Protein AF-0000000074260547 (afdb_homodimer)

Secondary structure (DSSP, 8-state):
--------SS-HHHHHHHTT-S---HHHHHHHHHHHHHHHHHIIIIIHHHHHHSSSHHHHHHHHH--/--------SS-HHHHHHHTT-S---HHHHHHHHHHHHHHHHHIIIIIHHHHHHSSSHHHHHHHHH--

Organism: NCBI:txid2743089

Solvent-accessible surface area (backbone atoms only — not comparable to full-atom values): 7502 Å² total; per-residue (Å²): 126,82,84,72,56,94,52,24,63,53,51,73,66,54,38,33,43,47,59,64,74,46,95,68,53,71,66,56,49,50,50,51,51,52,53,43,50,50,26,41,50,42,32,41,75,51,50,43,61,24,28,57,60,38,95,51,53,41,59,53,42,33,64,44,64,43,131,125,81,83,74,57,95,51,25,61,55,49,70,66,53,37,33,43,48,58,63,74,46,95,68,53,72,66,56,50,50,51,52,50,52,52,41,49,51,26,42,50,43,33,42,74,52,50,42,61,25,29,58,61,37,94,51,52,40,59,53,41,32,64,44,65,42,130

Structure (mmCIF, N/CA/C/O backbone):
data_AF-0000000074260547-model_v1
#
loop_
_entity.id
_entity.type
_entity.pdbx_description
1 polymer 'Uncharacterized protein'
#
loop_
_atom_site.group_PDB
_atom_site.id
_atom_site.type_symbol
_atom_site.label_atom_id
_atom_site.label_alt_id
_atom_site.label_comp_id
_atom_site.label_asym_id
_atom_site.label_entity_id
_atom_site.label_seq_id
_atom_site.pdbx_PDB_ins_code
_atom_site.Cartn_x
_atom_site.Cartn_y
_atom_site.Cartn_z
_atom_site.occupancy
_atom_site.B_iso_or_equiv
_atom_site.auth_seq_id
_atom_site.auth_comp_id
_atom_site.auth_asym_id
_atom_site.auth_atom_id
_atom_site.pdbx_PDB_model_num
ATOM 1 N N . MET A 1 1 ? 23.359 2.432 -2.756 1 27.8 1 MET A N 1
ATOM 2 C CA . MET A 1 1 ? 22.141 1.619 -2.734 1 27.8 1 MET A CA 1
ATOM 3 C C . MET A 1 1 ? 20.953 2.43 -2.225 1 27.8 1 MET A C 1
ATOM 5 O O . MET A 1 1 ? 21.031 3.062 -1.172 1 27.8 1 MET A O 1
ATOM 9 N N . SER A 1 2 ? 20.188 3.131 -2.943 1 34.62 2 SER A N 1
ATOM 10 C CA . SER A 1 2 ? 19.375 4.293 -2.6 1 34.62 2 SER A CA 1
ATOM 11 C C . SER A 1 2 ? 18.531 4.031 -1.361 1 34.62 2 SER A C 1
ATOM 13 O O . SER A 1 2 ? 18.094 2.896 -1.126 1 34.62 2 SER A O 1
ATOM 15 N N . GLU A 1 3 ? 18.703 4.426 -0.213 1 36.41 3 GLU A N 1
ATOM 16 C CA . GLU A 1 3 ? 18.172 4.246 1.134 1 36.41 3 GLU A CA 1
ATOM 17 C C . GLU A 1 3 ? 16.656 4.07 1.108 1 36.41 3 GLU A C 1
ATOM 19 O O . GLU A 1 3 ? 15.938 4.637 1.942 1 36.41 3 GLU A O 1
ATOM 24 N N . ASP A 1 4 ? 16.141 3.887 -0.03 1 39.78 4 ASP A N 1
ATOM 25 C CA . ASP A 1 4 ? 14.703 3.959 -0.327 1 39.78 4 ASP A CA 1
ATOM 26 C C . ASP A 1 4 ? 13.93 2.885 0.433 1 39.78 4 ASP A C 1
ATOM 28 O O . ASP A 1 4 ? 13.992 1.704 0.084 1 39.78 4 ASP A O 1
ATOM 32 N N . GLY A 1 5 ? 14.047 2.889 1.706 1 43.25 5 GLY A N 1
ATOM 33 C CA . GLY A 1 5 ? 13.398 1.969 2.625 1 43.25 5 GLY A CA 1
ATOM 34 C C . GLY A 1 5 ? 12.055 1.472 2.121 1 43.25 5 GLY A C 1
ATOM 35 O O . GLY A 1 5 ? 11.555 1.949 1.101 1 43.25 5 GLY A O 1
ATOM 36 N N . PRO A 1 6 ? 11.688 0.246 2.717 1 50.81 6 PRO A N 1
ATOM 37 C CA . PRO A 1 6 ? 10.422 -0.335 2.283 1 50.81 6 PRO A CA 1
ATOM 38 C C . PRO A 1 6 ? 9.305 0.704 2.164 1 50.81 6 PRO A C 1
ATOM 40 O O . PRO A 1 6 ? 9.125 1.528 3.064 1 50.81 6 PRO A O 1
ATOM 43 N N . ARG A 1 7 ? 8.969 1.229 1.04 1 63.44 7 ARG A N 1
ATOM 44 C CA . ARG A 1 7 ? 7.844 2.123 0.786 1 63.44 7 ARG A CA 1
ATOM 45 C C . ARG A 1 7 ? 6.527 1.354 0.763 1 63.44 7 ARG A C 1
ATOM 47 O O . ARG A 1 7 ? 6.484 0.203 0.323 1 63.44 7 ARG A O 1
ATOM 54 N N . GLY A 1 8 ? 5.664 1.53 1.827 1 81.81 8 GLY A N 1
ATOM 55 C CA . GLY A 1 8 ? 4.277 1.117 1.679 1 81.81 8 GLY A CA 1
ATOM 56 C C . GLY A 1 8 ? 3.51 1.958 0.676 1 81.81 8 GLY A C 1
ATOM 57 O O . GLY A 1 8 ? 3.982 2.193 -0.437 1 81.81 8 GLY A O 1
ATOM 58 N N . LEU A 1 9 ? 2.309 2.281 1.161 1 89.75 9 LEU A N 1
ATOM 59 C CA . LEU A 1 9 ? 1.495 3.145 0.314 1 89.75 9 LEU A CA 1
ATOM 60 C C . LEU A 1 9 ? 2.061 4.562 0.278 1 89.75 9 LEU A C 1
ATOM 62 O O . LEU A 1 9 ? 1.746 5.336 -0.626 1 89.75 9 LEU A O 1
ATOM 66 N N . MET A 1 10 ? 2.883 4.848 1.331 1 92.44 10 MET A N 1
ATOM 67 C CA . MET A 1 10 ? 3.391 6.215 1.39 1 92.44 10 MET A CA 1
ATOM 68 C C . MET A 1 10 ? 4.762 6.258 2.055 1 92.44 10 MET A C 1
ATOM 70 O O . MET A 1 10 ? 5.18 5.289 2.689 1 92.44 10 MET A O 1
ATOM 74 N N . THR A 1 11 ? 5.461 7.352 1.806 1 90.62 11 THR A N 1
ATOM 75 C CA . THR A 1 11 ? 6.742 7.59 2.463 1 90.62 11 THR A CA 1
ATOM 76 C C . THR A 1 11 ? 6.535 8.141 3.869 1 90.62 11 THR A C 1
ATOM 78 O O . THR A 1 11 ? 5.426 8.547 4.227 1 90.62 11 THR A O 1
ATOM 81 N N . ASP A 1 12 ? 7.574 8.164 4.625 1 90.94 12 ASP A N 1
ATOM 82 C CA . ASP A 1 12 ? 7.48 8.734 5.965 1 90.94 12 ASP A CA 1
ATOM 83 C C . ASP A 1 12 ? 7.082 10.203 5.914 1 90.94 12 ASP A C 1
ATOM 85 O O . ASP A 1 12 ? 6.293 10.672 6.738 1 90.94 12 ASP A O 1
ATOM 89 N N . ARG A 1 13 ? 7.609 10.914 5.016 1 93 13 ARG A N 1
ATOM 90 C CA . ARG A 1 13 ? 7.293 12.328 4.879 1 93 13 ARG A CA 1
ATOM 91 C C . ARG A 1 13 ? 5.82 12.531 4.539 1 93 13 ARG A C 1
ATOM 93 O O . ARG A 1 13 ? 5.168 13.422 5.094 1 93 13 ARG A O 1
ATOM 100 N N . GLU A 1 14 ? 5.328 11.773 3.703 1 95.44 14 GLU A N 1
ATOM 101 C CA . GLU A 1 14 ? 3.914 11.859 3.348 1 95.44 14 GLU A CA 1
ATOM 102 C C . GLU A 1 14 ? 3.023 11.531 4.543 1 95.44 14 GLU A C 1
ATOM 104 O O . GLU A 1 14 ? 1.973 12.148 4.727 1 95.44 14 GLU A O 1
ATOM 109 N N . MET A 1 15 ? 3.449 10.617 5.348 1 96.44 15 MET A N 1
ATOM 110 C CA . MET A 1 15 ? 2.715 10.297 6.57 1 96.44 15 MET A CA 1
ATOM 111 C C . MET A 1 15 ? 2.684 11.5 7.516 1 96.44 15 MET A C 1
ATOM 113 O O . MET A 1 15 ? 1.632 11.844 8.055 1 96.44 15 MET A O 1
ATOM 117 N N . GLU A 1 16 ? 3.809 12.062 7.648 1 97.38 16 GLU A N 1
ATOM 118 C CA . GLU A 1 16 ? 3.891 13.258 8.492 1 97.38 16 GLU A CA 1
ATOM 119 C C . GLU A 1 16 ? 2.949 14.352 8 1 97.38 16 GLU A C 1
ATOM 121 O O . GLU A 1 16 ? 2.303 15.023 8.797 1 97.38 16 GLU A O 1
ATOM 126 N N . ILE A 1 17 ? 2.949 14.516 6.754 1 97.81 17 ILE A N 1
ATOM 127 C CA . ILE A 1 17 ? 2.131 15.555 6.137 1 97.81 17 ILE A CA 1
ATOM 128 C C . ILE A 1 17 ? 0.653 15.258 6.379 1 97.81 17 ILE A C 1
ATOM 130 O O . ILE A 1 17 ? -0.101 16.141 6.809 1 97.81 17 ILE A O 1
ATOM 134 N N . LEU A 1 18 ? 0.202 14.125 6.215 1 98 18 LEU A N 1
ATOM 135 C CA . LEU A 1 18 ? -1.2 13.758 6.395 1 98 18 LEU A CA 1
ATOM 136 C C . LEU A 1 18 ? -1.608 13.867 7.859 1 98 18 LEU A C 1
ATOM 138 O O . 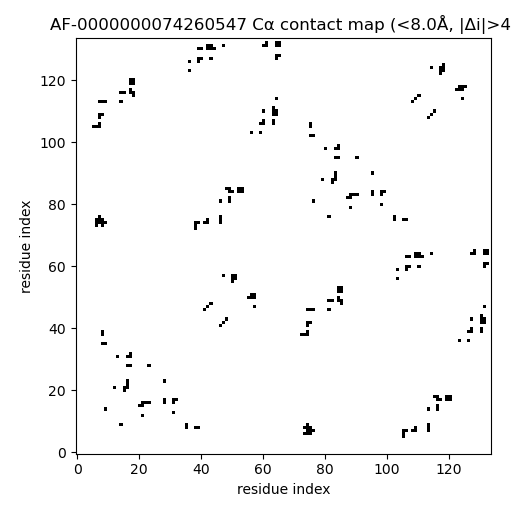LEU A 1 18 ? -2.758 14.195 8.164 1 98 18 LEU A O 1
ATOM 142 N N . LEU A 1 19 ? -0.678 13.641 8.727 1 98.25 19 LEU A N 1
ATOM 143 C CA . LEU A 1 19 ? -0.935 13.68 10.164 1 98.25 19 LEU A CA 1
ATOM 144 C C . LEU A 1 19 ? -0.949 15.117 10.672 1 98.25 19 LEU A C 1
ATOM 146 O O . LEU A 1 19 ? -1.277 15.367 11.836 1 98.25 19 LEU A O 1
ATOM 150 N N . GLY A 1 20 ? -0.556 15.984 9.789 1 97.62 20 GLY A N 1
ATOM 151 C CA . GLY A 1 20 ? -0.474 17.375 10.195 1 97.62 20 GLY A CA 1
ATOM 152 C C . GLY A 1 20 ? 0.785 17.703 10.984 1 97.62 20 GLY A C 1
ATOM 153 O O . GLY A 1 20 ? 0.826 18.688 11.727 1 97.62 20 GLY A O 1
ATOM 154 N N . GLU A 1 21 ? 1.801 16.891 10.891 1 97.62 21 GLU A N 1
ATOM 155 C CA . GLU A 1 21 ? 3.043 17.047 11.648 1 97.62 21 GLU A CA 1
ATOM 156 C C . GLU A 1 21 ? 4.105 17.75 10.812 1 97.62 21 GLU A C 1
ATOM 158 O O . GLU A 1 21 ? 5.234 17.953 11.273 1 97.62 21 GLU A O 1
ATOM 163 N N . ALA A 1 22 ? 3.865 18.047 9.609 1 96.88 22 ALA A N 1
ATOM 164 C CA . ALA A 1 22 ? 4.75 18.781 8.703 1 96.88 22 ALA A CA 1
ATOM 165 C C . ALA A 1 22 ? 4.102 20.078 8.234 1 96.88 22 ALA A C 1
ATOM 167 O O . ALA A 1 22 ? 2.9 20.109 7.949 1 96.88 22 ALA A O 1
ATOM 168 N N . ASP A 1 23 ? 4.816 21.156 8.219 1 96.75 23 ASP A N 1
ATOM 169 C CA . ASP A 1 23 ? 4.355 22.438 7.699 1 96.75 23 ASP A CA 1
ATOM 170 C C . ASP A 1 23 ? 4.582 22.531 6.191 1 96.75 23 ASP A C 1
ATOM 172 O O . ASP A 1 23 ? 5.715 22.703 5.738 1 96.75 23 ASP A O 1
ATOM 176 N N . VAL A 1 24 ? 3.465 22.344 5.508 1 97.94 24 VAL A N 1
ATOM 177 C CA . VAL A 1 24 ? 3.5 22.469 4.055 1 97.94 24 VAL A CA 1
ATOM 178 C C . VAL A 1 24 ? 2.352 23.359 3.582 1 97.94 24 VAL A C 1
ATOM 180 O O . VAL A 1 24 ? 1.406 23.609 4.332 1 97.94 24 VAL A O 1
ATOM 183 N N . SER A 1 25 ? 2.465 23.859 2.43 1 98.25 25 SER A N 1
ATOM 184 C CA . SER A 1 25 ? 1.375 24.625 1.843 1 98.25 25 SER A CA 1
ATOM 185 C C . SER A 1 25 ? 0.155 23.75 1.579 1 98.25 25 SER A C 1
ATOM 187 O O . SER A 1 25 ? 0.283 22.547 1.403 1 98.25 25 SER A O 1
ATOM 189 N N . GLU A 1 26 ? -1.019 24.406 1.497 1 97.44 26 GLU A N 1
ATOM 190 C CA . GLU A 1 26 ? -2.248 23.688 1.168 1 97.44 26 GLU A CA 1
ATOM 191 C C . GLU A 1 26 ? -2.135 23 -0.185 1 97.44 26 GLU A C 1
ATOM 193 O O . GLU A 1 26 ? -2.631 21.875 -0.356 1 97.44 26 GLU A O 1
ATOM 198 N N . LYS A 1 27 ? -1.445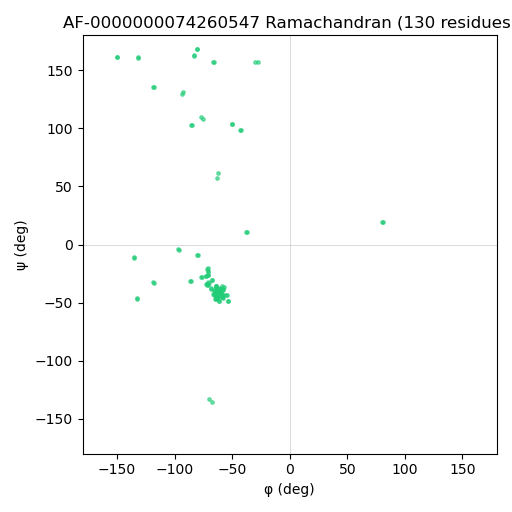 23.703 -1.026 1 98.25 27 LYS A N 1
ATOM 199 C CA . LYS A 1 27 ? -1.284 23.156 -2.367 1 98.25 27 LYS A CA 1
ATOM 200 C C . LYS A 1 27 ? -0.5 21.844 -2.33 1 98.25 27 LYS A C 1
ATOM 202 O O . LYS A 1 27 ? -0.896 20.859 -2.959 1 98.25 27 LYS A O 1
ATOM 207 N N . TYR A 1 28 ? 0.582 21.891 -1.562 1 98.25 28 TYR A N 1
ATOM 208 C CA . TYR A 1 28 ? 1.406 20.688 -1.516 1 98.25 28 TYR A CA 1
ATOM 209 C C . TYR A 1 28 ? 0.694 19.562 -0.768 1 98.25 28 TYR A C 1
ATOM 211 O O . TYR A 1 28 ? 0.826 18.391 -1.123 1 98.25 28 TYR A O 1
ATOM 219 N N . TYR A 1 29 ? -0.091 19.906 0.211 1 98.25 29 TYR A N 1
ATOM 220 C CA . TYR A 1 29 ? -0.938 18.906 0.87 1 98.25 29 TYR A CA 1
ATOM 221 C C . TYR A 1 29 ? -1.86 18.234 -0.133 1 98.25 29 TYR A C 1
ATOM 223 O O . TYR A 1 29 ? -1.985 17 -0.135 1 98.25 29 TYR A O 1
ATOM 231 N N . GLY A 1 30 ? -2.461 18.969 -0.926 1 98.44 30 GLY A N 1
ATOM 232 C CA . GLY A 1 30 ? -3.33 18.422 -1.957 1 98.44 30 GLY A CA 1
ATOM 233 C C . GLY A 1 30 ? -2.623 17.453 -2.887 1 98.44 30 GLY A C 1
ATOM 234 O O . GLY A 1 30 ? -3.195 16.438 -3.287 1 98.44 30 GLY A O 1
ATOM 235 N N . VAL A 1 31 ? -1.395 17.828 -3.168 1 97.81 31 VAL A N 1
ATOM 236 C CA . VAL A 1 31 ? -0.607 16.984 -4.051 1 97.81 31 VAL A CA 1
ATOM 237 C C . VAL A 1 31 ? -0.346 15.633 -3.369 1 97.81 31 VAL A C 1
ATOM 239 O O . VAL A 1 31 ? -0.484 14.578 -3.992 1 97.81 31 VAL A O 1
ATOM 242 N N . VAL A 1 32 ? 0.005 15.648 -2.094 1 96.88 32 VAL A N 1
ATOM 243 C CA . VAL A 1 32 ? 0.274 14.422 -1.344 1 96.88 32 VAL A CA 1
ATOM 244 C C . VAL A 1 32 ? -0.984 13.562 -1.295 1 96.88 32 VAL A C 1
ATOM 246 O O . VAL A 1 32 ? -0.924 12.352 -1.531 1 96.88 32 VAL A O 1
ATOM 249 N N . VAL A 1 33 ? -2.117 14.164 -1.103 1 97.88 33 VAL A N 1
ATOM 250 C CA . VAL A 1 33 ? -3.393 13.453 -1.048 1 97.88 33 VAL A CA 1
ATOM 251 C C . VAL A 1 33 ? -3.67 12.789 -2.391 1 97.88 33 VAL A C 1
ATOM 253 O O . VAL A 1 33 ? -4.074 11.625 -2.439 1 97.88 33 VAL A O 1
ATOM 256 N N . THR A 1 34 ? -3.461 13.516 -3.398 1 97.56 34 THR A N 1
ATOM 257 C CA . THR A 1 34 ? -3.691 12.992 -4.738 1 97.56 34 THR A CA 1
ATOM 258 C C . THR A 1 34 ? -2.797 11.781 -5.004 1 97.56 34 THR A C 1
ATOM 260 O O . THR A 1 34 ? -3.254 10.773 -5.543 1 97.56 34 THR A O 1
ATOM 263 N N . ARG A 1 35 ? -1.566 11.836 -4.605 1 95 35 ARG A N 1
ATOM 264 C CA . ARG A 1 35 ? -0.639 10.727 -4.809 1 95 35 ARG A CA 1
ATOM 265 C C . ARG A 1 35 ? -1.081 9.492 -4.031 1 95 35 ARG A C 1
ATOM 267 O O . ARG A 1 35 ? -1.104 8.391 -4.57 1 95 35 ARG A O 1
ATOM 274 N N . VAL A 1 36 ? -1.411 9.727 -2.807 1 95.88 36 VAL A N 1
ATOM 275 C CA . VAL A 1 36 ? -1.8 8.609 -1.95 1 95.88 36 VAL A CA 1
ATOM 276 C C . VAL A 1 36 ? -3.088 7.98 -2.475 1 95.88 36 VAL A C 1
ATOM 278 O O . VAL A 1 36 ? -3.211 6.754 -2.525 1 95.88 36 VAL A O 1
ATOM 281 N N . ARG A 1 37 ? -4.004 8.805 -2.918 1 97.62 37 ARG A N 1
ATOM 282 C CA . ARG A 1 37 ? -5.25 8.297 -3.482 1 97.62 37 ARG A CA 1
ATOM 283 C C . ARG A 1 37 ? -4.984 7.441 -4.715 1 97.62 37 ARG A C 1
ATOM 285 O O . ARG A 1 37 ? -5.605 6.391 -4.895 1 97.62 37 ARG A O 1
ATOM 292 N N . LYS A 1 38 ? -4.137 7.852 -5.508 1 95.56 38 LYS A N 1
ATOM 293 C CA . LYS A 1 38 ? -3.787 7.074 -6.695 1 95.56 38 LYS A CA 1
ATOM 294 C C . LYS A 1 38 ? -3.225 5.711 -6.309 1 95.56 38 LYS A C 1
ATOM 296 O O . LYS A 1 38 ? -3.518 4.707 -6.961 1 95.56 38 LYS A O 1
ATOM 301 N N . ARG A 1 39 ? -2.432 5.648 -5.242 1 93.69 39 ARG A N 1
ATOM 302 C CA . ARG A 1 39 ? -1.846 4.387 -4.801 1 93.69 39 ARG A CA 1
ATOM 303 C C . ARG A 1 39 ? -2.904 3.479 -4.184 1 93.69 39 ARG A C 1
ATOM 305 O O . ARG A 1 39 ? -2.859 2.258 -4.359 1 93.69 39 ARG A O 1
ATOM 312 N N . ILE A 1 40 ? -3.852 4.078 -3.529 1 96.88 40 ILE A N 1
ATOM 313 C CA . ILE A 1 40 ? -4.984 3.322 -3.008 1 96.88 40 ILE A CA 1
ATOM 314 C C . ILE A 1 40 ? -5.777 2.721 -4.168 1 96.88 40 ILE A C 1
ATOM 316 O O . ILE A 1 40 ? -6.137 1.542 -4.133 1 96.88 40 ILE A O 1
ATOM 320 N N . ASN A 1 41 ? -6.035 3.531 -5.168 1 96.12 41 ASN A N 1
ATOM 321 C CA . ASN A 1 41 ? -6.758 3.039 -6.332 1 96.12 41 ASN A CA 1
ATOM 322 C C . ASN A 1 41 ? -6.012 1.9 -7.02 1 96.12 41 ASN A C 1
ATOM 324 O O . ASN A 1 41 ? -6.613 0.896 -7.402 1 96.12 41 ASN A O 1
ATOM 328 N N . ARG A 1 42 ? -4.754 2.0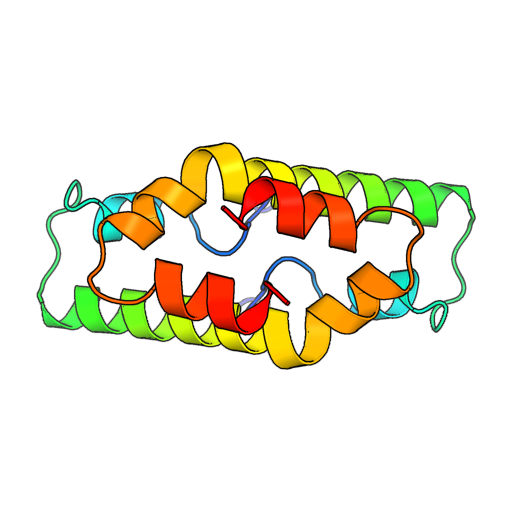92 -7.137 1 93.94 42 ARG A N 1
ATOM 329 C CA . ARG A 1 42 ? -3.945 1.028 -7.723 1 93.94 42 ARG A CA 1
ATOM 330 C C . ARG A 1 42 ? -4.062 -0.26 -6.914 1 93.94 42 ARG A C 1
ATOM 332 O O . ARG A 1 42 ? -4.16 -1.349 -7.484 1 93.94 42 ARG A O 1
ATOM 339 N N . LEU A 1 43 ? -3.975 -0.138 -5.645 1 96.25 43 LEU A N 1
ATOM 340 C CA . LEU A 1 43 ? -4.102 -1.299 -4.773 1 96.25 43 LEU A CA 1
ATOM 341 C C . LEU A 1 43 ? -5.398 -2.053 -5.059 1 96.25 43 LEU A C 1
ATOM 343 O O . LEU A 1 43 ? -5.379 -3.266 -5.285 1 96.25 43 LEU A O 1
ATOM 347 N N . GLY A 1 44 ? -6.438 -1.38 -5.117 1 96.31 44 GLY A N 1
ATOM 348 C CA . GLY A 1 44 ? -7.738 -2.006 -5.305 1 96.31 44 GLY A CA 1
ATOM 349 C C . GLY A 1 44 ? -7.938 -2.549 -6.707 1 96.31 44 GLY A C 1
ATOM 350 O O . GLY A 1 44 ? -8.578 -3.588 -6.891 1 96.31 44 GLY A O 1
ATOM 351 N N . GLU A 1 45 ? -7.406 -1.893 -7.691 1 94 45 GLU A N 1
ATOM 352 C CA . GLU A 1 45 ? -7.676 -2.213 -9.086 1 94 45 GLU A CA 1
ATOM 353 C C . GLU A 1 45 ? -6.746 -3.312 -9.594 1 94 45 GLU A C 1
ATOM 355 O O . GLU A 1 45 ? -7.105 -4.07 -10.5 1 94 45 GLU A O 1
ATOM 360 N N . SER A 1 46 ? -5.543 -3.348 -9.047 1 93.38 46 SER A N 1
ATOM 361 C CA . SER A 1 46 ? -4.555 -4.227 -9.664 1 93.38 46 SER A CA 1
ATOM 362 C C . SER A 1 46 ? -3.838 -5.074 -8.617 1 93.38 46 SER A C 1
ATOM 364 O O . SER A 1 46 ? -3.76 -6.297 -8.75 1 93.38 46 SER A O 1
ATOM 366 N N . GLU A 1 47 ? -3.402 -4.488 -7.566 1 96.38 47 GLU A N 1
ATOM 367 C CA . GLU A 1 47 ? -2.52 -5.195 -6.645 1 96.38 47 GLU A CA 1
ATOM 368 C C . GLU A 1 47 ? -3.299 -6.188 -5.785 1 96.38 47 GLU A C 1
ATOM 370 O O . GLU A 1 47 ? -2.775 -7.238 -5.41 1 96.38 47 GLU A O 1
ATOM 375 N N . LEU A 1 48 ? -4.559 -5.871 -5.574 1 97.75 48 LEU A N 1
ATOM 376 C CA . LEU A 1 48 ? -5.379 -6.758 -4.754 1 97.75 48 LEU A CA 1
ATOM 377 C C . LEU A 1 48 ? -5.508 -8.133 -5.402 1 97.75 48 LEU A C 1
ATOM 379 O O . LEU A 1 48 ? -5.473 -9.156 -4.715 1 97.75 48 LEU A O 1
ATOM 383 N N . GLU A 1 49 ? -5.707 -8.203 -6.664 1 97.62 49 GLU A N 1
ATOM 384 C CA . GLU A 1 49 ? -5.785 -9.477 -7.379 1 97.62 49 GLU A CA 1
ATOM 385 C C . GLU A 1 49 ? -4.543 -10.328 -7.137 1 97.62 49 GLU A C 1
ATOM 387 O O . GLU A 1 49 ? -4.645 -11.539 -6.926 1 97.62 49 GLU A O 1
ATOM 392 N N . ALA A 1 50 ? -3.424 -9.727 -7.18 1 97.56 50 ALA A N 1
ATOM 393 C CA . ALA A 1 50 ? -2.178 -10.445 -6.934 1 97.56 50 ALA A CA 1
ATOM 394 C C . ALA A 1 50 ? -2.121 -10.984 -5.508 1 97.56 50 ALA A C 1
ATOM 396 O O . ALA A 1 50 ? -1.652 -12.094 -5.27 1 97.56 50 ALA A O 1
ATOM 397 N N . LEU A 1 51 ? -2.58 -10.203 -4.594 1 98.25 51 LEU A N 1
ATOM 398 C CA . LEU A 1 51 ? -2.617 -10.648 -3.207 1 98.25 51 LEU A CA 1
ATOM 399 C C . LEU A 1 51 ? -3.566 -11.836 -3.043 1 98.25 51 LEU A C 1
ATOM 401 O O . LEU A 1 51 ? -3.291 -12.75 -2.27 1 98.25 51 LEU A O 1
ATOM 405 N N . GLU A 1 52 ? -4.676 -11.852 -3.77 1 98.44 52 GLU A N 1
ATOM 406 C CA . GLU A 1 52 ? -5.684 -12.906 -3.678 1 98.44 52 GLU A CA 1
ATOM 407 C C . GLU A 1 52 ? -5.168 -14.211 -4.273 1 98.44 52 GLU A C 1
ATOM 409 O O . GLU A 1 52 ? -5.688 -15.289 -3.965 1 98.44 52 GLU A O 1
ATOM 414 N N . ALA A 1 53 ? -4.215 -14.07 -5.125 1 98.06 53 ALA A N 1
ATOM 415 C CA . ALA A 1 53 ? -3.621 -15.266 -5.715 1 98.06 53 ALA A CA 1
ATOM 416 C C . ALA A 1 53 ? -2.779 -16.016 -4.688 1 98.06 53 ALA A C 1
ATOM 418 O O . ALA A 1 53 ? -2.494 -17.203 -4.863 1 98.06 53 ALA A O 1
ATOM 419 N N . HIS A 1 54 ? -2.291 -15.352 -3.758 1 97.75 54 HIS A N 1
ATOM 420 C CA . HIS A 1 54 ? -1.559 -15.984 -2.662 1 97.75 54 HIS A CA 1
ATOM 421 C C . HIS A 1 54 ? -2.51 -16.5 -1.594 1 97.75 54 HIS A C 1
ATOM 423 O O . HIS A 1 54 ? -3.641 -16.031 -1.474 1 97.75 54 HIS A O 1
ATOM 429 N N . ASP A 1 55 ? -1.974 -17.375 -0.759 1 97 55 ASP A N 1
ATOM 430 C CA . ASP A 1 55 ? -2.803 -18.094 0.2 1 97 55 ASP A CA 1
ATOM 431 C C . ASP A 1 55 ? -3.35 -17.156 1.271 1 97 55 ASP A C 1
ATOM 433 O O . ASP A 1 55 ? -4.512 -17.266 1.671 1 97 55 ASP A O 1
ATOM 437 N N . THR A 1 56 ? -2.547 -16.188 1.719 1 98.25 56 THR A N 1
ATOM 438 C CA . THR A 1 56 ? -2.971 -15.516 2.943 1 98.25 56 THR A CA 1
ATOM 439 C C . THR A 1 56 ? -2.816 -14.008 2.816 1 98.25 56 THR A C 1
ATOM 441 O O . THR A 1 56 ? -3.357 -13.25 3.627 1 98.25 56 THR A O 1
ATOM 444 N N . LEU A 1 57 ? -2.174 -13.562 1.836 1 98.19 57 LEU A N 1
ATOM 445 C CA . LEU A 1 57 ? -1.768 -12.164 1.828 1 98.19 57 LEU A CA 1
ATOM 446 C C . LEU A 1 57 ? -2.982 -11.242 1.757 1 98.19 57 LEU A C 1
ATOM 448 O O . LEU A 1 57 ? -3.01 -10.188 2.396 1 98.19 57 LEU A O 1
ATOM 452 N N . ALA A 1 58 ? -4.012 -11.531 0.937 1 98.12 58 ALA A N 1
ATOM 453 C CA . ALA A 1 58 ? -5.207 -10.695 0.877 1 98.12 58 ALA A CA 1
ATOM 454 C C . ALA A 1 58 ? -5.906 -10.648 2.232 1 98.12 58 ALA A C 1
ATOM 456 O O . ALA A 1 58 ? -6.367 -9.586 2.66 1 98.12 58 ALA A O 1
ATOM 457 N N . ASP A 1 59 ? -5.984 -11.766 2.869 1 98 59 ASP A N 1
ATOM 458 C CA . ASP A 1 59 ? -6.59 -11.805 4.199 1 98 59 ASP A CA 1
ATOM 459 C C . ASP A 1 59 ? -5.785 -10.969 5.191 1 98 59 ASP A C 1
ATOM 461 O O . ASP A 1 59 ? -6.363 -10.266 6.031 1 98 59 ASP A O 1
ATOM 465 N N . GLU A 1 60 ? -4.484 -11.07 5.117 1 97.88 60 GLU A N 1
ATOM 466 C CA . GLU A 1 60 ? -3.623 -10.266 5.98 1 97.88 60 GLU A CA 1
ATOM 467 C C . GLU A 1 60 ? -3.854 -8.773 5.754 1 97.88 60 GLU A C 1
ATOM 469 O O . GLU A 1 60 ? -3.895 -7.992 6.711 1 97.88 60 GLU A O 1
ATOM 474 N N . LEU A 1 61 ? -3.988 -8.414 4.523 1 98.06 61 LEU A N 1
ATOM 475 C CA . LEU A 1 61 ? -4.301 -7.023 4.211 1 98.06 61 LEU A CA 1
ATOM 476 C C . LEU A 1 61 ? -5.641 -6.621 4.82 1 98.06 61 LEU A C 1
ATOM 478 O O . LEU A 1 61 ? -5.746 -5.566 5.453 1 98.06 61 LEU A O 1
ATOM 482 N N . ARG A 1 62 ? -6.637 -7.391 4.637 1 98.38 62 ARG A N 1
ATOM 483 C CA . ARG A 1 62 ? -7.969 -7.0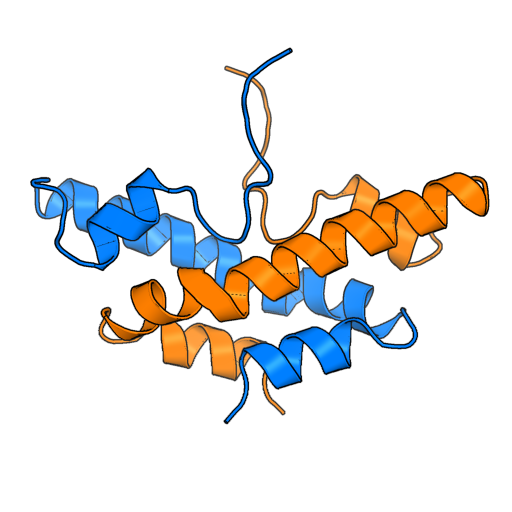7 5.141 1 98.38 62 ARG A CA 1
ATOM 484 C C . ARG A 1 62 ? -7.98 -7.02 6.664 1 98.38 62 ARG A C 1
ATOM 486 O O . ARG A 1 62 ? -8.625 -6.152 7.258 1 98.38 62 ARG A O 1
ATOM 493 N N . ASP A 1 63 ? -7.297 -7.879 7.281 1 97.56 63 ASP A N 1
ATOM 494 C CA . ASP A 1 63 ? -7.172 -7.832 8.734 1 97.56 63 ASP A CA 1
ATOM 495 C C . ASP A 1 63 ? -6.531 -6.52 9.188 1 97.56 63 ASP A C 1
ATOM 497 O O . ASP A 1 63 ? -6.887 -5.98 10.242 1 97.56 63 ASP A O 1
ATOM 501 N N . ALA A 1 64 ? -5.617 -6.113 8.422 1 96.69 64 ALA A N 1
ATOM 502 C CA . ALA A 1 64 ? -4.879 -4.902 8.766 1 96.69 64 ALA A CA 1
ATOM 503 C C . ALA A 1 64 ? -5.738 -3.656 8.562 1 96.69 64 ALA A C 1
ATOM 505 O O . ALA A 1 64 ? -5.551 -2.646 9.25 1 96.69 64 ALA A O 1
ATOM 506 N N . VAL A 1 65 ? -6.672 -3.758 7.672 1 96.62 65 VAL A N 1
ATOM 507 C CA . VAL A 1 65 ? -7.281 -2.52 7.199 1 96.62 65 VAL A CA 1
ATOM 508 C C . VAL A 1 65 ? -8.773 -2.523 7.523 1 96.62 65 VAL A C 1
ATOM 510 O O . VAL A 1 65 ? -9.375 -1.467 7.746 1 96.62 65 VAL A O 1
ATOM 513 N N . CYS A 1 66 ? -9.367 -3.758 7.512 1 95.56 66 CYS A N 1
ATOM 514 C CA . CYS A 1 66 ? -10.82 -3.811 7.578 1 95.56 66 CYS A CA 1
ATOM 515 C C . CYS A 1 66 ? -11.297 -3.967 9.016 1 95.56 66 CYS A C 1
ATOM 517 O O . CYS A 1 66 ? -10.664 -4.664 9.812 1 95.56 66 CYS A O 1
ATOM 519 N N . GLU A 1 67 ? -12.25 -3.105 9.43 1 79.94 67 GLU A N 1
ATOM 520 C CA . GLU A 1 67 ? -12.875 -3.162 10.75 1 79.94 67 GLU A CA 1
ATOM 521 C C . GLU A 1 67 ? -14.008 -4.184 10.781 1 79.94 67 GLU A C 1
ATOM 523 O O . GLU A 1 67 ? -14.617 -4.477 9.75 1 79.94 67 GLU A O 1
ATOM 528 N N . MET B 1 1 ? 16.062 10.758 -13.359 1 28 1 MET B N 1
ATOM 529 C CA . MET B 1 1 ? 14.961 10.734 -12.406 1 28 1 MET B CA 1
ATOM 530 C C . MET B 1 1 ? 14.398 9.32 -12.266 1 28 1 MET B C 1
ATOM 532 O O . MET B 1 1 ? 14.086 8.664 -13.258 1 28 1 MET B O 1
ATOM 536 N N . SER B 1 2 ? 14.805 8.453 -11.461 1 34.91 2 SER B N 1
ATOM 537 C CA . SER B 1 2 ? 14.727 6.996 -11.547 1 34.91 2 SER B CA 1
ATOM 538 C C . SER B 1 2 ? 13.305 6.539 -11.883 1 34.91 2 SER B C 1
ATOM 540 O O . SER B 1 2 ? 12.336 7.176 -11.484 1 34.91 2 SER B O 1
ATOM 542 N N . GLU B 1 3 ? 12.859 6.137 -12.953 1 36.12 3 GLU B N 1
ATOM 543 C CA . GLU B 1 3 ? 11.594 5.77 -13.586 1 36.12 3 GLU B CA 1
ATOM 544 C C . GLU B 1 3 ? 10.672 5.043 -12.609 1 36.12 3 GLU B C 1
ATOM 546 O O . GLU B 1 3 ? 10.016 4.07 -12.984 1 36.12 3 GLU B O 1
ATOM 551 N N . ASP B 1 4 ? 11.016 5.059 -11.391 1 40.41 4 ASP B N 1
ATOM 552 C CA . ASP B 1 4 ? 10.422 4.227 -10.352 1 40.41 4 ASP B CA 1
ATOM 553 C C . ASP B 1 4 ? 8.938 4.539 -10.172 1 40.41 4 ASP B C 1
ATOM 555 O O . ASP B 1 4 ? 8.578 5.625 -9.719 1 40.41 4 ASP B O 1
ATOM 559 N N . GLY B 1 5 ? 8.172 4.332 -11.18 1 43.97 5 GLY B N 1
ATOM 560 C CA . GLY B 1 5 ? 6.734 4.543 -11.266 1 43.97 5 GLY B CA 1
ATOM 561 C C . GLY B 1 5 ? 6.031 4.406 -9.93 1 43.97 5 GLY B C 1
ATOM 562 O O . GLY B 1 5 ? 6.645 4.004 -8.938 1 43.97 5 GLY B O 1
ATOM 563 N N . PRO B 1 6 ? 4.793 5.105 -9.914 1 51.31 6 PRO B N 1
ATOM 564 C CA . PRO B 1 6 ? 4.035 5.066 -8.656 1 51.31 6 PRO B CA 1
ATOM 565 C C . PRO B 1 6 ? 4.027 3.68 -8.016 1 51.31 6 PRO B C 1
ATOM 567 O O . PRO B 1 6 ? 3.801 2.68 -8.703 1 51.31 6 PRO B O 1
ATOM 570 N N . ARG B 1 7 ? 4.832 3.365 -7.051 1 64.06 7 ARG B N 1
ATOM 571 C CA . ARG B 1 7 ? 4.863 2.123 -6.285 1 64.06 7 ARG B CA 1
ATOM 572 C C . ARG B 1 7 ? 3.746 2.094 -5.246 1 64.06 7 ARG B C 1
ATOM 574 O O . ARG B 1 7 ? 3.396 3.129 -4.676 1 64.06 7 ARG B O 1
ATOM 581 N N . GLY B 1 8 ? 2.707 1.227 -5.449 1 82.19 8 GLY B N 1
ATOM 582 C CA . GLY B 1 8 ? 1.831 0.89 -4.336 1 82.19 8 GLY B CA 1
ATOM 583 C C . GLY B 1 8 ? 2.502 0.02 -3.291 1 82.19 8 GLY B C 1
ATOM 584 O O . GLY B 1 8 ? 3.605 0.327 -2.836 1 82.19 8 GLY B O 1
ATOM 585 N N . LEU B 1 9 ? 1.695 -1.001 -2.971 1 89.69 9 LEU B N 1
ATOM 586 C CA . LEU B 1 9 ? 2.258 -1.949 -2.016 1 89.69 9 LEU B CA 1
ATOM 587 C C . LEU B 1 9 ? 3.35 -2.791 -2.666 1 89.69 9 LEU B C 1
ATOM 589 O O . LEU B 1 9 ? 4.176 -3.389 -1.971 1 89.69 9 LEU B O 1
ATOM 593 N N . MET B 1 10 ? 3.285 -2.838 -4.008 1 92.44 10 MET B N 1
ATOM 594 C CA . MET B 1 10 ? 4.262 -3.693 -4.68 1 92.44 10 MET B CA 1
ATOM 595 C C . MET B 1 10 ? 4.598 -3.15 -6.066 1 92.44 10 MET B C 1
ATOM 597 O O . MET B 1 10 ? 3.891 -2.283 -6.586 1 92.44 10 MET B O 1
ATOM 601 N N . THR B 1 11 ? 5.719 -3.604 -6.59 1 90.69 11 THR B N 1
ATOM 602 C CA . THR B 1 11 ? 6.117 -3.26 -7.953 1 90.69 11 THR B CA 1
ATOM 603 C C . THR B 1 11 ? 5.391 -4.137 -8.969 1 90.69 11 THR B C 1
ATOM 605 O O . THR B 1 11 ? 4.77 -5.137 -8.594 1 90.69 11 THR B O 1
ATOM 608 N N . ASP B 1 12 ? 5.48 -3.775 -10.195 1 90.94 12 ASP B N 1
ATOM 609 C CA . ASP B 1 12 ? 4.867 -4.59 -11.242 1 90.94 12 ASP B CA 1
ATOM 610 C C . ASP B 1 12 ? 5.473 -5.992 -11.273 1 90.94 12 ASP B C 1
ATOM 612 O O . ASP B 1 12 ? 4.758 -6.977 -11.453 1 90.94 12 ASP B O 1
ATOM 616 N N . ARG B 1 13 ? 6.719 -6.074 -11.117 1 92.94 13 ARG B N 1
ATOM 617 C CA . ARG B 1 13 ? 7.398 -7.367 -11.133 1 92.94 13 ARG B CA 1
ATOM 618 C C . ARG B 1 13 ? 6.926 -8.242 -9.977 1 92.94 13 ARG B C 1
ATOM 620 O O . ARG B 1 13 ? 6.684 -9.438 -10.156 1 92.94 13 ARG B O 1
ATOM 627 N N . GLU B 1 14 ? 6.793 -7.703 -8.883 1 95.31 14 GLU B N 1
ATOM 628 C CA . GLU B 1 14 ? 6.305 -8.445 -7.727 1 95.31 14 GLU B CA 1
ATOM 629 C C . GLU B 1 14 ? 4.871 -8.93 -7.941 1 95.31 14 GLU B C 1
ATOM 631 O O . GLU B 1 14 ? 4.516 -10.031 -7.531 1 95.31 14 GLU B O 1
ATOM 636 N N . MET B 1 15 ? 4.086 -8.141 -8.602 1 96.38 15 MET B N 1
ATOM 637 C CA . MET B 1 15 ? 2.729 -8.555 -8.945 1 96.38 15 MET B CA 1
ATOM 638 C C . MET B 1 15 ? 2.74 -9.758 -9.875 1 96.38 15 MET B C 1
ATOM 640 O O . MET B 1 15 ? 2.006 -10.727 -9.664 1 96.38 15 MET B O 1
ATOM 644 N N . GLU B 1 16 ? 3.568 -9.648 -10.828 1 97.31 16 GLU B N 1
ATOM 645 C CA . GLU B 1 16 ? 3.699 -10.766 -11.766 1 97.31 16 GLU B CA 1
ATOM 646 C C . GLU B 1 16 ? 4.094 -12.047 -11.039 1 97.31 16 GLU B C 1
ATOM 648 O O . GLU B 1 16 ? 3.584 -13.125 -11.352 1 97.31 16 GLU B O 1
ATOM 653 N N . ILE B 1 17 ? 4.992 -11.914 -10.172 1 97.75 17 ILE B N 1
ATOM 654 C CA . ILE B 1 17 ? 5.5 -13.055 -9.43 1 97.75 17 ILE B CA 1
ATOM 655 C C . ILE B 1 17 ? 4.379 -13.656 -8.578 1 97.75 17 ILE B C 1
ATOM 657 O O . ILE B 1 17 ? 4.16 -14.875 -8.602 1 97.75 17 ILE B O 1
ATOM 661 N N . LEU B 1 18 ? 3.627 -12.93 -7.914 1 98 18 LEU B N 1
ATOM 662 C CA . LEU B 1 18 ? 2.559 -13.422 -7.051 1 98 18 LEU B CA 1
ATOM 663 C C . LEU B 1 18 ? 1.445 -14.055 -7.875 1 98 18 LEU B C 1
ATOM 665 O O . LEU B 1 18 ? 0.799 -15.008 -7.426 1 98 18 LEU B O 1
ATOM 669 N N . LEU B 1 19 ? 1.267 -13.57 -9.055 1 98.31 19 LEU B N 1
ATOM 670 C CA . LEU B 1 19 ? 0.22 -14.062 -9.938 1 98.31 19 LEU B CA 1
ATOM 671 C C . LEU B 1 19 ? 0.653 -15.359 -10.617 1 98.31 19 LEU B C 1
ATOM 673 O O . LEU B 1 19 ? -0.146 -16 -11.305 1 98.31 19 LEU B O 1
ATOM 677 N N . GLY B 1 20 ? 1.892 -15.656 -10.438 1 97.69 20 GLY B N 1
ATOM 678 C CA . GLY B 1 20 ? 2.42 -16.844 -11.094 1 97.69 20 GLY B CA 1
ATOM 679 C C . GLY B 1 20 ? 2.77 -16.609 -12.547 1 97.69 20 GLY B C 1
ATOM 680 O O . GLY B 1 20 ? 2.838 -17.562 -13.336 1 97.69 20 GLY B O 1
ATOM 681 N N . GLU B 1 21 ? 2.947 -15.391 -12.969 1 97.56 21 GLU B N 1
ATOM 682 C CA . GLU B 1 21 ? 3.215 -15.023 -14.359 1 97.56 21 GLU B CA 1
ATOM 683 C C . GLU B 1 21 ? 4.711 -14.852 -14.609 1 97.56 21 GLU B C 1
ATOM 685 O O . GLU B 1 21 ? 5.129 -14.523 -15.719 1 97.56 21 GLU B O 1
ATOM 690 N N . ALA B 1 22 ? 5.52 -14.945 -13.633 1 97 22 ALA B N 1
ATOM 691 C CA . ALA B 1 22 ? 6.977 -14.867 -13.719 1 97 22 ALA B CA 1
ATOM 692 C C . ALA B 1 22 ? 7.621 -16.172 -13.25 1 97 22 ALA B C 1
ATOM 694 O O . ALA B 1 22 ? 7.172 -16.781 -12.281 1 97 22 ALA B O 1
ATOM 695 N N . ASP B 1 23 ? 8.586 -16.656 -13.969 1 96.88 23 ASP B N 1
ATOM 696 C CA . ASP B 1 23 ? 9.359 -17.828 -13.586 1 96.88 23 ASP B CA 1
ATOM 697 C C . ASP B 1 23 ? 10.516 -17.453 -12.656 1 96.88 23 ASP B C 1
ATOM 699 O O . ASP B 1 23 ? 11.516 -16.875 -13.102 1 96.88 23 ASP B O 1
ATOM 703 N N . VAL B 1 24 ? 10.258 -17.75 -11.391 1 97.94 24 VAL B N 1
ATOM 704 C CA . VAL B 1 24 ? 11.281 -17.5 -10.383 1 97.94 24 VAL B CA 1
ATOM 705 C C . VAL B 1 24 ? 11.438 -18.734 -9.492 1 97.94 24 VAL B C 1
ATOM 707 O O . VAL B 1 24 ? 10.578 -19.609 -9.477 1 97.94 24 VAL B O 1
ATOM 710 N N . SER B 1 25 ? 12.508 -18.812 -8.828 1 98.25 25 SER B N 1
ATOM 711 C CA . SER B 1 25 ? 12.703 -19.891 -7.867 1 98.25 25 SER B CA 1
ATOM 712 C C . SER B 1 25 ? 11.75 -19.766 -6.684 1 98.25 25 SER B C 1
ATOM 714 O O . SER B 1 25 ? 11.281 -18.672 -6.371 1 98.25 25 SER B O 1
ATOM 716 N N . GLU B 1 26 ? 11.508 -20.922 -6.016 1 97.38 26 GLU B N 1
ATOM 717 C CA . GLU B 1 26 ? 10.68 -20.922 -4.816 1 97.38 26 GLU B CA 1
ATOM 718 C C . GLU B 1 26 ? 11.242 -19.984 -3.752 1 97.38 26 GLU B C 1
ATOM 720 O O . GLU B 1 26 ? 10.492 -19.297 -3.055 1 97.38 26 GLU B O 1
ATOM 725 N N . LYS B 1 27 ? 12.547 -20.016 -3.752 1 98.25 27 LYS B N 1
ATOM 726 C CA . LYS B 1 27 ? 13.211 -19.172 -2.758 1 98.25 27 LYS B CA 1
ATOM 727 C C . LYS B 1 27 ? 12.914 -17.688 -3 1 98.25 27 LYS B C 1
ATOM 729 O O . LYS B 1 27 ? 12.578 -16.969 -2.064 1 98.25 27 LYS B O 1
ATOM 734 N N . TYR B 1 28 ? 13.008 -17.328 -4.266 1 98.25 28 TYR B N 1
ATOM 735 C CA . TYR B 1 28 ? 12.789 -15.914 -4.566 1 98.25 28 TYR B CA 1
ATOM 736 C C . TYR B 1 28 ? 11.32 -15.547 -4.398 1 98.25 28 TYR B C 1
ATOM 738 O O . TYR B 1 28 ? 10.992 -14.438 -3.959 1 98.25 28 TYR B O 1
ATOM 746 N N . TYR B 1 29 ? 10.43 -16.469 -4.668 1 98.25 29 TYR B N 1
ATOM 747 C CA . TYR B 1 29 ? 9.016 -16.25 -4.379 1 98.25 29 TYR B CA 1
ATOM 748 C C . TYR B 1 29 ? 8.797 -15.969 -2.898 1 98.25 29 TYR B C 1
ATOM 750 O O . TYR B 1 29 ? 8.078 -15.031 -2.541 1 98.25 29 TYR B O 1
ATOM 758 N N . GLY B 1 30 ? 9.398 -16.719 -2.098 1 98.38 30 GLY B N 1
ATOM 759 C CA . GLY B 1 30 ? 9.305 -16.5 -0.662 1 98.38 30 GLY B CA 1
ATOM 760 C C . GLY B 1 30 ? 9.773 -15.133 -0.224 1 98.38 30 GLY B C 1
ATOM 761 O O . GLY B 1 30 ? 9.18 -14.523 0.665 1 98.38 30 GLY B O 1
ATOM 762 N N . VAL B 1 31 ? 10.828 -14.719 -0.878 1 97.81 31 VAL B N 1
ATOM 763 C CA . VAL B 1 31 ? 11.367 -13.406 -0.556 1 97.81 31 VAL B CA 1
ATOM 764 C C . VAL B 1 31 ? 10.352 -12.328 -0.92 1 97.81 31 VAL B C 1
ATOM 766 O O . VAL B 1 31 ? 10.117 -11.398 -0.141 1 97.81 31 VAL B O 1
ATOM 769 N N . VAL B 1 32 ? 9.719 -12.43 -2.088 1 96.75 32 VAL B N 1
ATOM 770 C CA . VAL B 1 32 ? 8.727 -11.453 -2.537 1 96.75 32 VAL B CA 1
ATOM 771 C C . VAL B 1 32 ? 7.551 -11.438 -1.566 1 96.75 32 VAL B C 1
ATOM 773 O O . VAL B 1 32 ? 7.086 -10.367 -1.165 1 96.75 32 VAL B O 1
ATOM 776 N N . VAL B 1 33 ? 7.137 -12.562 -1.103 1 97.81 33 VAL B N 1
ATOM 777 C CA . VAL B 1 33 ? 6.031 -12.68 -0.158 1 97.81 33 VAL B CA 1
ATOM 778 C C . VAL B 1 33 ? 6.391 -11.984 1.15 1 97.81 33 VAL B C 1
ATOM 780 O O . VAL B 1 33 ? 5.582 -11.234 1.706 1 97.81 33 VAL B O 1
ATOM 783 N N . THR B 1 34 ? 7.547 -12.25 1.598 1 97.56 34 THR B N 1
ATOM 784 C CA . THR B 1 34 ? 8.008 -11.641 2.84 1 97.56 34 THR B CA 1
ATOM 785 C C . THR B 1 34 ? 8.016 -10.117 2.721 1 97.56 34 THR B C 1
ATOM 787 O O . THR B 1 34 ? 7.57 -9.414 3.633 1 97.56 34 THR B O 1
ATOM 790 N N . ARG B 1 35 ? 8.453 -9.594 1.621 1 95 35 ARG B N 1
ATOM 791 C CA . ARG B 1 35 ? 8.5 -8.148 1.412 1 95 35 ARG B CA 1
ATOM 792 C C . ARG B 1 35 ? 7.09 -7.559 1.406 1 95 35 ARG B C 1
ATOM 794 O O . ARG B 1 35 ? 6.836 -6.547 2.062 1 95 35 ARG B O 1
ATOM 801 N N . VAL B 1 36 ? 6.246 -8.203 0.678 1 95.81 36 VAL B N 1
ATOM 802 C CA . VAL B 1 36 ? 4.887 -7.688 0.553 1 95.81 36 VAL B CA 1
ATOM 803 C C . VAL B 1 36 ? 4.184 -7.75 1.909 1 95.81 36 VAL B C 1
ATOM 805 O O . VAL B 1 36 ? 3.49 -6.805 2.299 1 95.81 36 VAL B O 1
ATOM 808 N N . ARG B 1 37 ? 4.418 -8.805 2.65 1 97.56 37 ARG B N 1
ATOM 809 C CA . ARG B 1 37 ? 3.834 -8.938 3.982 1 97.56 37 ARG B CA 1
ATOM 810 C C . ARG B 1 37 ? 4.32 -7.82 4.902 1 97.56 37 ARG B C 1
ATOM 812 O O . ARG B 1 37 ? 3.537 -7.258 5.668 1 97.56 37 ARG B O 1
ATOM 819 N N . LYS B 1 38 ? 5.508 -7.516 4.832 1 95.56 38 LYS B N 1
ATOM 820 C CA . LYS B 1 38 ? 6.051 -6.43 5.645 1 95.56 38 LYS B CA 1
ATOM 821 C C . LYS B 1 38 ? 5.379 -5.102 5.301 1 95.56 38 LYS B C 1
ATOM 823 O O . LYS B 1 38 ? 5.109 -4.289 6.188 1 95.56 38 LYS B O 1
ATOM 828 N N . ARG B 1 39 ? 5.094 -4.875 4.027 1 93.62 39 ARG B N 1
ATOM 829 C CA . ARG B 1 39 ? 4.449 -3.635 3.604 1 93.62 39 ARG B CA 1
ATOM 830 C C . ARG B 1 39 ? 2.992 -3.596 4.051 1 93.62 39 AR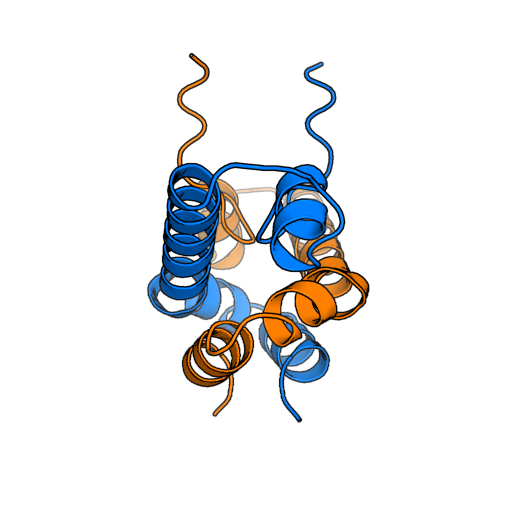G B C 1
ATOM 832 O O . ARG B 1 39 ? 2.479 -2.539 4.418 1 93.62 39 ARG B O 1
ATOM 839 N N . ILE B 1 40 ? 2.375 -4.73 4.047 1 96.88 40 ILE B N 1
ATOM 840 C CA . ILE B 1 40 ? 1.018 -4.836 4.57 1 96.88 40 ILE B CA 1
ATOM 841 C C . ILE B 1 40 ? 1.015 -4.512 6.062 1 96.88 40 ILE B C 1
ATOM 843 O O . ILE B 1 40 ? 0.17 -3.746 6.535 1 96.88 40 ILE B O 1
ATOM 847 N N . ASN B 1 41 ? 1.954 -5.078 6.777 1 96.12 41 ASN B N 1
ATOM 848 C CA . ASN B 1 41 ? 2.051 -4.801 8.203 1 96.12 41 ASN B CA 1
ATOM 849 C C . ASN B 1 41 ? 2.297 -3.318 8.477 1 96.12 41 ASN B C 1
ATOM 851 O O . ASN B 1 41 ? 1.682 -2.734 9.367 1 96.12 41 ASN 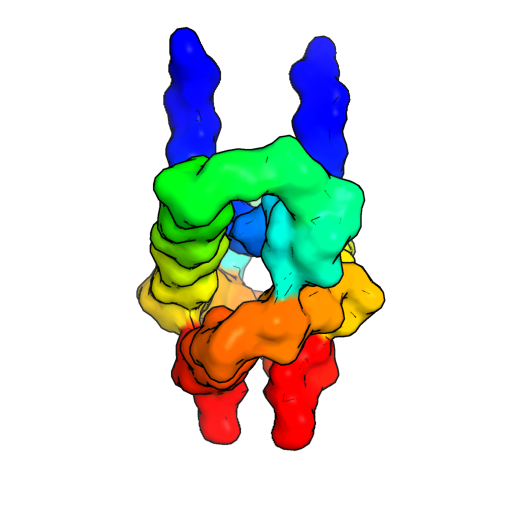B O 1
ATOM 855 N N . ARG B 1 42 ? 3.156 -2.789 7.703 1 93.94 42 ARG B N 1
ATOM 856 C CA . ARG B 1 42 ? 3.41 -1.358 7.844 1 93.94 42 ARG B CA 1
ATOM 857 C C . ARG B 1 42 ? 2.137 -0.55 7.621 1 93.94 42 ARG B C 1
ATOM 859 O O . ARG B 1 42 ? 1.871 0.412 8.344 1 93.94 42 ARG B O 1
ATOM 866 N N . LEU B 1 43 ? 1.431 -0.888 6.609 1 96.25 43 LEU B N 1
ATOM 867 C CA . LEU B 1 43 ? 0.175 -0.203 6.316 1 96.25 43 LEU B CA 1
ATOM 868 C C . LEU B 1 43 ? -0.744 -0.214 7.535 1 96.25 43 LEU B C 1
ATOM 870 O O . LEU B 1 43 ? -1.237 0.835 7.953 1 96.25 43 LEU B O 1
ATOM 874 N N . GLY B 1 44 ? -0.906 -1.304 8.109 1 96.31 44 GLY B N 1
ATOM 875 C CA . GLY B 1 44 ? -1.82 -1.44 9.227 1 96.31 44 GLY B CA 1
ATOM 876 C C . GLY B 1 44 ? -1.308 -0.791 10.5 1 96.31 44 GLY B C 1
ATOM 877 O O . GLY B 1 44 ? -2.088 -0.241 11.281 1 96.31 44 GLY B O 1
ATOM 878 N N . GLU B 1 45 ? -0.038 -0.822 10.711 1 93.88 45 GLU B N 1
ATOM 879 C CA . GLU B 1 45 ? 0.551 -0.395 11.977 1 93.88 45 GLU B CA 1
ATOM 880 C C . GLU B 1 45 ? 0.802 1.11 11.984 1 93.88 45 GLU B C 1
ATOM 882 O O . GLU B 1 45 ? 0.783 1.741 13.047 1 93.88 45 GLU B O 1
ATOM 887 N N . SER B 1 46 ? 1.087 1.663 10.82 1 93.44 46 SER B N 1
ATOM 888 C CA . SER B 1 46 ? 1.558 3.045 10.828 1 93.44 46 SER B CA 1
ATOM 889 C C . SER B 1 46 ? 0.821 3.885 9.789 1 93.44 46 SER B C 1
ATOM 891 O O . SER B 1 46 ? 0.302 4.957 10.109 1 93.44 46 SER B O 1
ATOM 893 N N . GLU B 1 47 ? 0.677 3.4 8.625 1 96.31 47 GLU B N 1
ATOM 894 C CA . GLU B 1 47 ? 0.175 4.238 7.539 1 96.31 47 GLU B CA 1
ATOM 895 C C . GLU B 1 47 ? -1.334 4.434 7.645 1 96.31 47 GLU B C 1
ATOM 897 O O . GLU B 1 47 ? -1.856 5.484 7.27 1 96.31 47 GLU B O 1
ATOM 902 N N . LEU B 1 48 ? -1.979 3.457 8.234 1 97.75 48 LEU B N 1
ATOM 903 C CA . LEU B 1 48 ? -3.43 3.559 8.375 1 97.75 48 LEU B CA 1
ATOM 904 C C . LEU B 1 48 ? -3.812 4.754 9.234 1 97.75 48 LEU B C 1
ATOM 906 O O . LEU B 1 48 ? -4.789 5.449 8.945 1 97.75 48 LEU B O 1
ATOM 910 N N . GLU B 1 49 ? -3.143 4.992 10.305 1 97.62 49 GLU B N 1
ATOM 911 C CA . GLU B 1 49 ? -3.4 6.145 11.164 1 97.62 49 GLU B CA 1
ATOM 912 C C . GLU B 1 49 ? -3.338 7.449 10.367 1 97.62 49 GLU B C 1
ATOM 914 O O . GLU B 1 49 ? -4.18 8.336 10.547 1 97.62 49 GLU B O 1
ATOM 919 N N . ALA B 1 50 ? -2.387 7.566 9.539 1 97.56 50 ALA B N 1
ATOM 920 C CA . ALA B 1 50 ? -2.25 8.766 8.711 1 97.56 50 ALA B CA 1
ATOM 921 C C . ALA B 1 50 ? -3.432 8.906 7.754 1 97.56 50 ALA B C 1
ATOM 923 O O . ALA B 1 50 ? -3.926 10.016 7.531 1 97.56 50 ALA B O 1
ATOM 924 N N . LEU B 1 51 ? -3.848 7.816 7.211 1 98.25 51 LEU B N 1
ATOM 925 C CA . LEU B 1 51 ? -5.004 7.852 6.324 1 98.25 51 LEU B CA 1
ATOM 926 C C . LEU B 1 51 ? -6.258 8.273 7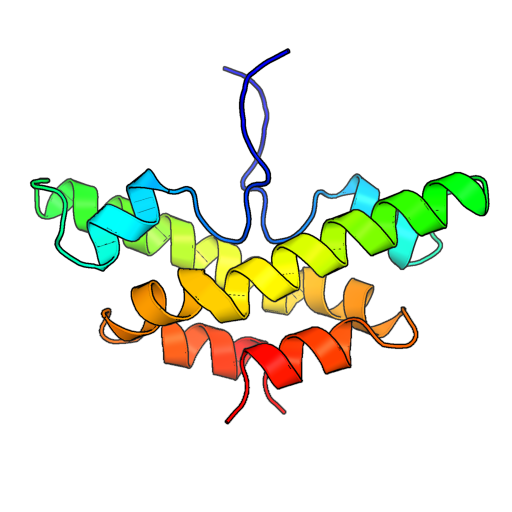.082 1 98.25 51 LEU B C 1
ATOM 928 O O . LEU B 1 51 ? -7.105 8.992 6.543 1 98.25 51 LEU B O 1
ATOM 932 N N . GLU B 1 52 ? -6.398 7.859 8.336 1 98.44 52 GLU 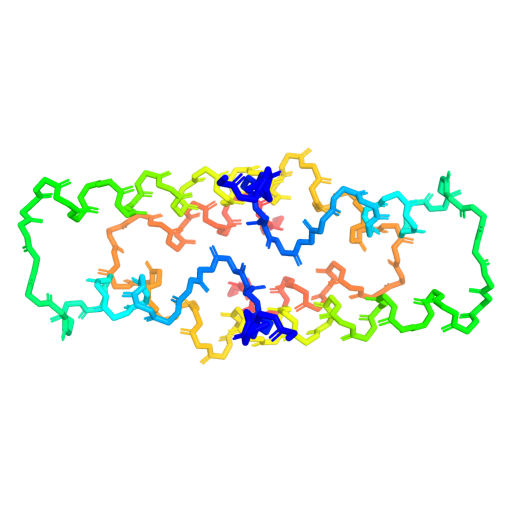B N 1
ATOM 933 C CA . GLU B 1 52 ? -7.57 8.156 9.156 1 98.44 52 GLU B CA 1
ATOM 934 C C . GLU B 1 52 ? -7.605 9.633 9.547 1 98.44 52 GLU B C 1
ATOM 936 O O . GLU B 1 52 ? -8.664 10.164 9.898 1 98.44 52 GLU B O 1
ATOM 941 N N . ALA B 1 53 ? -6.461 10.211 9.523 1 98.06 53 ALA B N 1
ATOM 942 C CA . ALA B 1 53 ? -6.398 11.641 9.844 1 98.06 53 ALA B CA 1
ATOM 943 C C . ALA B 1 53 ? -7.004 12.477 8.719 1 98.06 53 ALA B C 1
ATOM 945 O O . ALA B 1 53 ? -7.371 13.633 8.922 1 98.06 53 ALA B O 1
ATOM 946 N N . HIS B 1 54 ? -6.98 11.992 7.582 1 97.88 54 HIS B N 1
ATOM 947 C CA . HIS B 1 54 ? -7.625 12.648 6.449 1 97.88 54 HIS B CA 1
ATOM 948 C C . HIS B 1 54 ? -9.117 12.328 6.402 1 97.88 54 HIS B C 1
ATOM 950 O O . HIS B 1 54 ? -9.547 11.297 6.922 1 97.88 54 HIS B O 1
ATOM 956 N N . ASP B 1 55 ? -9.852 13.141 5.652 1 97.25 55 ASP B N 1
ATOM 957 C CA . ASP B 1 55 ? -11.312 13.07 5.66 1 97.25 55 ASP B CA 1
ATOM 958 C C . ASP B 1 55 ? -11.797 11.773 5.016 1 97.25 55 ASP B C 1
ATOM 960 O O . ASP B 1 55 ? -12.758 11.156 5.488 1 97.25 55 ASP B O 1
ATOM 964 N N . THR B 1 56 ? -11.117 11.312 3.951 1 98.25 56 THR B N 1
ATOM 965 C CA . THR B 1 56 ? -11.781 10.266 3.178 1 98.25 56 THR B CA 1
ATOM 966 C C . THR B 1 56 ? -10.812 9.148 2.832 1 98.25 56 THR B C 1
ATOM 968 O O . THR B 1 56 ? -11.227 8.062 2.424 1 98.25 56 THR B O 1
ATOM 971 N N . LEU B 1 57 ? -9.586 9.336 3.037 1 98.25 57 LEU B N 1
ATOM 972 C CA . LEU B 1 57 ? -8.609 8.414 2.463 1 98.25 57 LEU B CA 1
ATOM 973 C C . LEU B 1 57 ? -8.734 7.035 3.096 1 98.25 57 LEU B C 1
ATOM 975 O O . LEU B 1 57 ? -8.609 6.02 2.408 1 98.25 57 LEU B O 1
ATOM 979 N N . ALA B 1 58 ? -8.914 6.91 4.414 1 98.19 58 ALA B N 1
ATOM 980 C CA . ALA B 1 58 ? -9.078 5.605 5.043 1 98.19 58 ALA B CA 1
ATOM 981 C C . ALA B 1 58 ? -10.312 4.887 4.5 1 98.19 58 ALA B C 1
ATOM 983 O O . ALA B 1 58 ? -10.273 3.68 4.246 1 98.19 58 ALA B O 1
ATOM 984 N N . ASP B 1 59 ? -11.367 5.621 4.344 1 98 59 ASP B N 1
ATOM 985 C CA . ASP B 1 59 ? -12.578 5.031 3.781 1 98 59 ASP B CA 1
ATOM 986 C C . ASP B 1 59 ? -12.344 4.559 2.348 1 98 59 ASP B C 1
ATOM 988 O O . ASP B 1 59 ? -12.836 3.502 1.95 1 98 59 ASP B O 1
ATOM 992 N N . GLU B 1 60 ? -11.633 5.348 1.575 1 97.94 60 GLU B N 1
ATOM 993 C CA . GLU B 1 60 ? -11.297 4.961 0.208 1 97.94 60 GLU B CA 1
ATOM 994 C C . GLU B 1 60 ? -10.484 3.668 0.184 1 97.94 60 GLU B C 1
ATOM 996 O O . GLU B 1 60 ? -10.719 2.799 -0.66 1 97.94 60 GLU B O 1
ATOM 1001 N N . LEU B 1 61 ? -9.57 3.586 1.085 1 98.06 61 LEU B N 1
ATOM 1002 C CA . LEU B 1 61 ? -8.797 2.352 1.198 1 98.06 61 LEU B CA 1
ATOM 1003 C C . LEU B 1 61 ? -9.703 1.172 1.53 1 98.06 61 LEU B C 1
ATOM 1005 O O . LEU B 1 61 ? -9.617 0.116 0.899 1 98.06 61 LEU B O 1
ATOM 1009 N N . ARG B 1 62 ? -10.531 1.312 2.484 1 98.31 62 ARG B N 1
ATOM 1010 C CA . ARG B 1 62 ? -11.414 0.226 2.904 1 98.31 62 ARG B CA 1
ATOM 1011 C C . ARG B 1 62 ? -12.375 -0.159 1.788 1 98.31 62 ARG B C 1
ATOM 1013 O O . ARG B 1 62 ? -12.656 -1.343 1.581 1 98.31 62 ARG B O 1
ATOM 1020 N N . ASP B 1 63 ? -12.883 0.763 1.096 1 97.56 63 ASP B N 1
ATOM 1021 C CA . ASP B 1 63 ? -13.734 0.468 -0.055 1 97.56 63 ASP B CA 1
ATOM 1022 C C . ASP B 1 63 ? -12.977 -0.36 -1.094 1 97.56 63 ASP B C 1
ATOM 1024 O O . ASP B 1 63 ? -13.562 -1.223 -1.751 1 97.56 63 ASP B O 1
ATOM 1028 N N . ALA B 1 64 ? -11.766 -0.029 -1.223 1 96.69 64 ALA B N 1
ATOM 1029 C CA . ALA B 1 64 ? -10.945 -0.696 -2.229 1 96.69 64 ALA B CA 1
ATOM 1030 C C . ALA B 1 64 ? -10.617 -2.127 -1.808 1 96.69 64 ALA B C 1
ATOM 1032 O O . ALA B 1 64 ? -10.422 -3 -2.656 1 96.69 64 ALA B O 1
ATOM 1033 N N . VAL B 1 65 ? -10.602 -2.338 -0.532 1 96.69 65 VAL B N 1
ATOM 1034 C CA . VAL B 1 65 ? -9.969 -3.568 -0.072 1 96.69 65 VAL B CA 1
ATOM 1035 C C . VAL B 1 65 ? -11 -4.438 0.649 1 96.69 65 VAL B C 1
ATOM 1037 O O . VAL B 1 65 ? -10.906 -5.668 0.622 1 96.69 65 VAL B O 1
ATOM 1040 N N . CYS B 1 66 ? -11.953 -3.744 1.332 1 95.75 66 CYS B N 1
ATOM 1041 C CA . CYS B 1 66 ? -12.82 -4.5 2.229 1 95.75 66 CYS B CA 1
ATOM 1042 C C . CYS B 1 66 ? -14.086 -4.941 1.515 1 95.75 66 CYS B C 1
ATOM 1044 O O . CYS B 1 66 ? -14.625 -4.207 0.685 1 95.75 66 CYS B O 1
ATOM 1046 N N . GLU B 1 67 ? -14.43 -6.25 1.65 1 79.81 67 GLU B N 1
ATOM 1047 C CA . GLU B 1 67 ? -15.656 -6.828 1.095 1 79.81 67 GLU B CA 1
ATOM 1048 C C . GLU B 1 67 ? -16.859 -6.559 2 1 79.81 67 GLU B C 1
ATOM 1050 O O . GLU B 1 67 ? -16.703 -6.391 3.211 1 79.81 67 GLU B O 1
#

Radius of gyration: 14.92 Å; Cα contacts (8 Å, |Δi|>4): 145; chains: 2; bounding box: 38×46×26 Å

Foldseek 3Di:
DPPQPDADLHDPVLVCLVVVNDDDDPVVVVVSVVSSVVSVVCCVPPVLVVLVVDDCRNVVVCVVPPD/DPPQPDDDLHDPVLVCLVVVNDDDDPVVVVVSVVSSVVSVVCCVPPVLVVLVVDDPRNVVVCVVPPD

pLDDT: mean 90.48, std 17.09, range [27.8, 98.44]

Sequence (134 aa):
MSEDGPRGLMTDREMEILLGEADVSEKYYGVVVTRVRKRINRLGESELEALEAHDTLADELRDAVCEMSEDGPRGLMTDREMEILLGEADVSEKYYGVVVTRVRKRINRLGESELEALEAHDTLADELRDAVCE